Protein AF-A0A377C2P2-F1 (afdb_monomer)

Sequence (90 aa):
MLQMLLDFLPEVRNKVEEQLVGENPEGLVDLIHKLHGSCGYSGVPRMKNLCQLIEQQLRSGTKEEDLEPELLELLDEMDNVAREASKILG

Radius of gyration: 12.53 Å; Cα contacts (8 Å, |Δi|>4): 67; chains: 1; bounding box: 27×22×34 Å

Organism: Escherichia coli (NCBI:txid562)

Nearest PDB structures (foldseek):
  3iqt-assembly1_A  TM=9.730E-01  e=1.277E-09  Escherichia coli CFT073
  3myf-assembly1_A  TM=9.340E-01  e=3.502E-04  Shewanella sp. W3-18-1
  8rqj-assembly1_A  TM=7.282E-01  e=1.645E-01  Thermochaetoides thermophila
  8pbw-assembly1_B  TM=5.866E-01  e=2.281E-01  Thermochaetoides thermophila
  7t2y-assembly1_A  TM=6.055E-01  e=4.151E-01  synthetic construct

Secondary structure (DSSP, 8-state):
-HHHHHHHHHHHHHHHHHHHTT---TTHHHHHHHHHHHHTTTT-HHHHHHHHHHHHHHHTT--GGGGHHHHHHHHHHHHHHHHHHHHHH-

Structure (mmCIF, N/CA/C/O backbone):
data_AF-A0A377C2P2-F1
#
_entry.id   AF-A0A377C2P2-F1
#
loop_
_atom_site.group_PDB
_atom_site.id
_atom_site.type_symbol
_atom_site.label_atom_id
_atom_site.label_alt_id
_atom_site.label_comp_id
_atom_site.label_asym_id
_atom_site.label_entity_id
_atom_site.label_seq_id
_atom_site.pdbx_PDB_ins_code
_atom_site.Cartn_x
_atom_site.Cartn_y
_atom_site.Cartn_z
_atom_site.occupancy
_atom_site.B_iso_or_equiv
_atom_site.auth_seq_id
_atom_site.auth_comp_id
_atom_site.auth_asym_id
_atom_site.auth_atom_id
_atom_site.pdbx_PDB_model_num
ATOM 1 N N . MET A 1 1 ? 16.607 2.249 -8.100 1.00 88.69 1 MET A N 1
ATOM 2 C CA . MET A 1 1 ? 15.549 2.629 -7.136 1.00 88.69 1 MET A CA 1
ATOM 3 C C . MET A 1 1 ? 14.320 1.759 -7.317 1.00 88.69 1 MET A C 1
ATOM 5 O O . MET A 1 1 ? 13.953 1.104 -6.358 1.00 88.69 1 MET A O 1
ATOM 9 N N . LEU A 1 2 ? 13.793 1.637 -8.541 1.00 91.19 2 LEU A N 1
ATOM 10 C CA . LEU A 1 2 ? 12.677 0.733 -8.843 1.00 91.19 2 LEU A CA 1
ATOM 11 C C . LEU A 1 2 ? 12.914 -0.728 -8.408 1.00 91.19 2 LEU 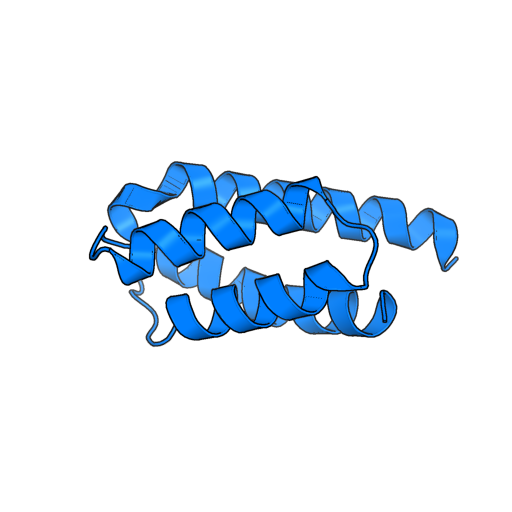A C 1
ATOM 13 O O . LEU A 1 2 ? 12.055 -1.279 -7.741 1.00 91.19 2 LEU A O 1
ATOM 17 N N . GLN A 1 3 ? 14.082 -1.330 -8.683 1.00 93.19 3 GLN A N 1
ATOM 18 C CA . GLN A 1 3 ? 14.371 -2.702 -8.220 1.00 93.19 3 GLN A CA 1
ATOM 19 C C . GLN A 1 3 ? 14.274 -2.845 -6.691 1.00 93.19 3 GLN A C 1
ATOM 21 O O . GLN A 1 3 ? 13.631 -3.761 -6.209 1.00 93.19 3 GLN A O 1
ATOM 26 N N . MET A 1 4 ? 14.824 -1.893 -5.928 1.00 93.81 4 MET A N 1
ATOM 27 C CA . MET A 1 4 ? 14.733 -1.916 -4.460 1.00 93.81 4 MET A CA 1
ATOM 28 C C . MET A 1 4 ? 13.289 -1.776 -3.964 1.00 93.81 4 MET A C 1
ATOM 30 O O . MET A 1 4 ? 12.943 -2.357 -2.944 1.00 93.81 4 MET A O 1
ATOM 34 N N . LEU A 1 5 ? 12.449 -1.007 -4.672 1.00 95.12 5 LEU A N 1
ATOM 35 C CA . LEU A 1 5 ? 11.016 -0.961 -4.386 1.00 95.12 5 LEU A CA 1
ATOM 36 C C . LEU A 1 5 ? 10.397 -2.346 -4.598 1.00 95.12 5 LEU A C 1
ATOM 38 O O . LEU A 1 5 ? 9.730 -2.831 -3.695 1.00 95.12 5 LEU A O 1
ATOM 42 N N . LEU A 1 6 ? 10.65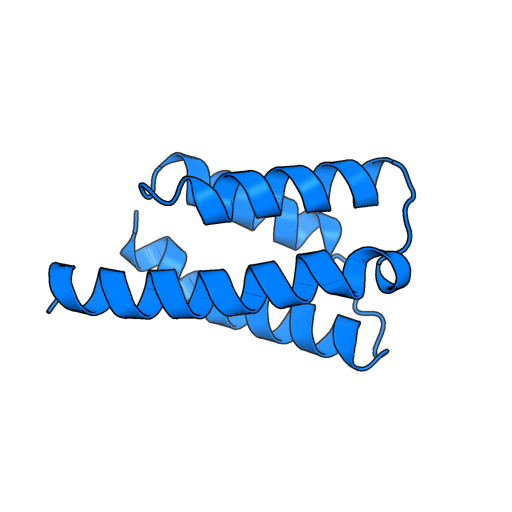3 -2.988 -5.744 1.00 96.00 6 LEU A N 1
ATOM 43 C CA . LEU A 1 6 ? 10.127 -4.322 -6.061 1.00 96.00 6 LEU A CA 1
ATOM 44 C C . LEU A 1 6 ? 10.566 -5.380 -5.048 1.00 96.00 6 LEU A C 1
ATOM 46 O O . LEU A 1 6 ? 9.741 -6.186 -4.636 1.00 96.00 6 LEU A O 1
ATOM 50 N N . ASP A 1 7 ? 11.824 -5.343 -4.613 1.00 96.19 7 ASP A N 1
ATOM 51 C CA . ASP A 1 7 ? 12.355 -6.267 -3.606 1.00 96.19 7 ASP A CA 1
ATOM 52 C C . ASP A 1 7 ? 11.698 -6.056 -2.228 1.00 96.19 7 ASP A C 1
ATOM 54 O O . ASP A 1 7 ? 11.631 -6.983 -1.424 1.00 96.19 7 ASP A O 1
ATOM 58 N N . PHE A 1 8 ? 11.189 -4.848 -1.958 1.00 96.75 8 PHE A N 1
ATOM 59 C CA . PHE A 1 8 ? 10.503 -4.490 -0.714 1.00 96.75 8 PHE A CA 1
ATOM 60 C C . PHE A 1 8 ? 8.991 -4.781 -0.743 1.00 96.75 8 PHE A C 1
ATOM 62 O O . PHE A 1 8 ? 8.394 -5.005 0.309 1.00 96.75 8 PHE A O 1
ATOM 69 N N . LEU A 1 9 ? 8.353 -4.821 -1.922 1.00 97.19 9 LEU A N 1
ATOM 70 C CA . LEU A 1 9 ? 6.905 -5.057 -2.039 1.00 97.19 9 LEU A CA 1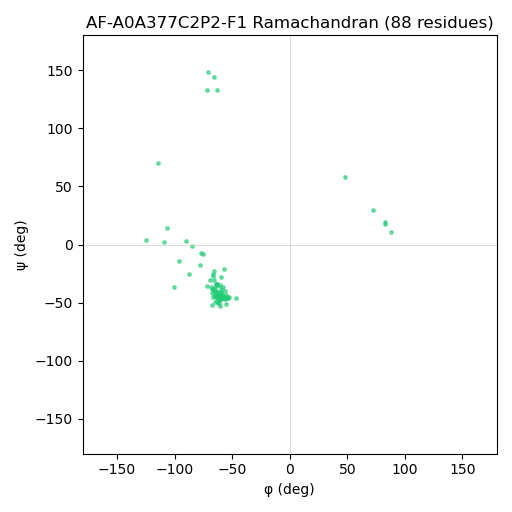
ATOM 71 C C . LEU A 1 9 ? 6.422 -6.361 -1.367 1.00 97.19 9 LEU A C 1
ATOM 73 O O . LEU A 1 9 ? 5.370 -6.308 -0.735 1.00 97.19 9 LEU A O 1
ATOM 77 N N . PRO A 1 10 ? 7.129 -7.509 -1.432 1.00 97.88 10 PRO A N 1
ATOM 78 C CA . PRO A 1 10 ? 6.682 -8.732 -0.762 1.00 97.88 10 PRO A CA 1
ATOM 79 C C . PRO A 1 10 ? 6.538 -8.587 0.759 1.00 97.88 10 PRO A C 1
ATOM 81 O O . PRO A 1 10 ? 5.591 -9.112 1.334 1.00 97.88 10 PRO A O 1
ATOM 84 N N . GLU A 1 11 ? 7.441 -7.845 1.409 1.00 97.81 11 GLU A N 1
ATOM 85 C CA . GLU A 1 11 ? 7.373 -7.580 2.854 1.00 97.81 11 GLU A CA 1
ATOM 86 C C . GLU A 1 11 ? 6.119 -6.770 3.204 1.00 97.81 11 GLU A C 1
ATOM 88 O O . GLU A 1 11 ? 5.385 -7.119 4.128 1.00 97.81 11 GLU A O 1
ATOM 93 N N . VAL A 1 12 ? 5.841 -5.721 2.423 1.00 97.94 12 VAL A N 1
ATOM 94 C CA . VAL A 1 12 ? 4.630 -4.903 2.576 1.00 97.94 12 VAL A CA 1
ATOM 95 C C . VAL A 1 12 ? 3.378 -5.743 2.361 1.00 97.94 12 VAL A C 1
ATOM 97 O O . VAL A 1 12 ? 2.460 -5.676 3.175 1.00 97.94 12 VAL A O 1
ATOM 100 N N . ARG A 1 13 ? 3.344 -6.536 1.285 1.00 98.56 13 ARG A N 1
ATOM 101 C CA . ARG A 1 13 ? 2.188 -7.356 0.914 1.00 98.56 13 ARG A CA 1
ATOM 102 C C . ARG A 1 13 ? 1.791 -8.272 2.063 1.00 98.56 13 ARG A C 1
ATOM 104 O O . ARG A 1 13 ? 0.637 -8.234 2.467 1.00 98.56 13 ARG A O 1
ATOM 111 N N . ASN A 1 14 ? 2.749 -9.014 2.619 1.00 98.19 14 ASN A N 1
ATOM 112 C CA . ASN A 1 14 ? 2.482 -9.933 3.723 1.00 98.19 14 ASN A CA 1
ATOM 113 C C . ASN A 1 14 ? 1.844 -9.204 4.912 1.00 98.19 14 ASN A C 1
ATOM 115 O O . ASN A 1 14 ? 0.827 -9.646 5.426 1.00 98.19 14 ASN A O 1
ATOM 119 N N . LYS A 1 15 ? 2.387 -8.044 5.299 1.00 98.12 15 LYS A N 1
ATOM 120 C CA . LYS A 1 15 ? 1.858 -7.259 6.423 1.00 98.12 15 LYS A CA 1
ATOM 121 C C . LYS A 1 15 ? 0.440 -6.740 6.172 1.00 98.12 15 LYS A C 1
ATOM 123 O O . LYS A 1 15 ? -0.382 -6.701 7.082 1.00 98.12 15 LYS A O 1
ATOM 128 N N . VAL A 1 16 ? 0.165 -6.297 4.947 1.00 98.19 16 VAL A N 1
ATOM 129 C CA . VAL A 1 16 ? -1.166 -5.821 4.558 1.00 98.19 16 VAL A CA 1
ATOM 130 C C . VAL A 1 16 ? -2.159 -6.984 4.547 1.00 98.19 16 VAL A C 1
ATOM 132 O O . VAL A 1 16 ? -3.265 -6.839 5.054 1.00 98.19 16 VAL A O 1
ATOM 135 N N . GLU A 1 17 ? -1.762 -8.151 4.042 1.00 98.31 17 GLU A N 1
ATOM 136 C CA . GLU A 1 17 ? -2.591 -9.360 4.047 1.00 98.31 17 GLU A CA 1
ATOM 137 C C . GLU A 1 17 ? -2.876 -9.852 5.476 1.00 98.31 17 GLU A C 1
ATOM 139 O O . GLU A 1 17 ? -4.036 -10.104 5.788 1.00 98.31 17 GLU A O 1
ATOM 144 N N . GLU A 1 18 ? -1.871 -9.891 6.362 1.00 98.25 18 GLU A N 1
ATOM 145 C CA . GLU A 1 18 ? -2.028 -10.167 7.804 1.00 98.25 18 GLU A CA 1
ATOM 146 C C . GLU A 1 18 ? -3.083 -9.239 8.441 1.00 98.25 18 GLU A C 1
ATOM 148 O O . GLU A 1 18 ? -3.976 -9.690 9.163 1.00 98.25 18 GLU A O 1
ATOM 153 N N . GLN A 1 19 ? -3.032 -7.937 8.136 1.00 97.44 19 GLN A N 1
ATOM 154 C CA . GLN A 1 19 ? -4.030 -6.980 8.619 1.00 97.44 19 GLN A CA 1
ATOM 155 C C . GLN A 1 19 ? -5.435 -7.287 8.083 1.00 97.44 19 GLN A C 1
ATOM 157 O O . GLN A 1 19 ? -6.396 -7.266 8.850 1.00 97.44 19 GLN A O 1
ATOM 162 N N . LEU A 1 20 ? -5.562 -7.594 6.789 1.00 97.75 20 LEU A N 1
ATOM 163 C CA . LEU A 1 20 ? -6.846 -7.873 6.135 1.00 97.75 20 LEU A CA 1
ATOM 164 C C . LEU A 1 20 ? -7.515 -9.159 6.642 1.00 97.75 20 LEU A C 1
ATOM 166 O O . LEU A 1 20 ? -8.739 -9.265 6.608 1.00 97.75 20 LEU A O 1
ATOM 170 N N . VAL A 1 21 ? -6.743 -10.133 7.134 1.00 97.44 21 VAL A N 1
ATOM 171 C CA . VAL A 1 21 ? -7.289 -11.361 7.743 1.00 97.44 21 VAL A CA 1
ATOM 172 C C . VAL A 1 21 ? -7.514 -11.247 9.257 1.00 97.44 21 VAL A C 1
ATOM 174 O O . VAL A 1 21 ? -7.949 -12.212 9.887 1.00 97.44 21 VAL A O 1
ATOM 177 N N . GLY A 1 22 ? -7.257 -10.075 9.848 1.00 95.38 22 GLY A N 1
ATOM 178 C CA . GLY A 1 22 ? -7.499 -9.801 11.266 1.00 95.38 22 GLY A CA 1
ATOM 179 C C . GLY A 1 22 ? -6.389 -10.269 12.212 1.00 95.38 22 GLY A C 1
ATOM 180 O O . GLY A 1 22 ? -6.632 -10.395 13.413 1.00 95.38 22 GLY A O 1
ATOM 181 N N . GLU A 1 23 ? -5.172 -10.512 11.713 1.00 96.19 23 GLU A N 1
ATOM 182 C CA . GLU A 1 23 ? -4.013 -10.849 12.556 1.00 96.19 23 GLU A CA 1
ATOM 183 C C . GLU A 1 23 ? -3.431 -9.629 13.295 1.00 96.19 23 GLU A C 1
ATOM 185 O O . GLU A 1 23 ? -2.605 -9.795 14.191 1.00 96.19 23 GLU A O 1
ATOM 190 N N . ASN A 1 24 ? -3.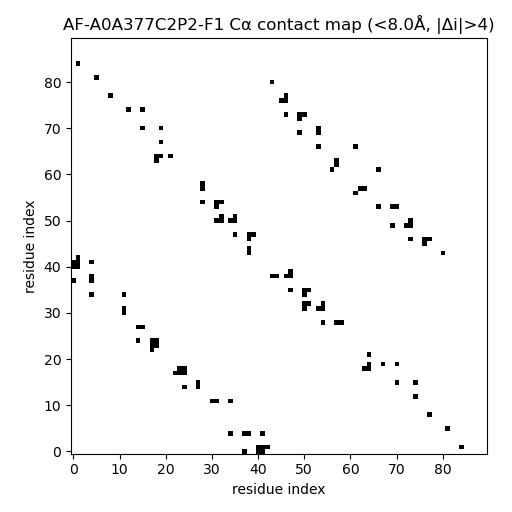911 -8.416 12.981 1.00 92.75 24 ASN A N 1
ATOM 191 C CA . ASN A 1 24 ? -3.567 -7.148 13.642 1.00 92.75 24 ASN A CA 1
ATOM 192 C C . ASN A 1 24 ? -2.055 -6.944 13.838 1.00 92.75 24 ASN A C 1
ATOM 194 O O . ASN A 1 24 ? -1.572 -6.793 14.967 1.00 92.75 24 ASN A O 1
ATOM 198 N N . PRO A 1 25 ? -1.277 -6.970 12.748 1.00 94.62 25 PRO A N 1
ATOM 199 C CA . PRO A 1 25 ? 0.165 -6.962 12.835 1.00 94.62 25 PRO A CA 1
ATOM 200 C C . PRO A 1 25 ? 0.710 -5.589 13.267 1.00 94.62 25 PRO A C 1
ATOM 202 O O . PRO A 1 25 ? 0.381 -4.544 12.709 1.00 94.62 25 PRO A O 1
ATOM 205 N N . GLU A 1 26 ? 1.634 -5.580 14.230 1.00 94.88 26 GLU A N 1
ATOM 206 C CA . GLU A 1 26 ? 2.225 -4.332 14.734 1.00 94.88 26 GLU A CA 1
ATOM 207 C C . GLU A 1 26 ? 3.066 -3.604 13.673 1.00 94.88 26 GLU A C 1
ATOM 209 O O . GLU A 1 26 ? 3.794 -4.231 12.900 1.00 94.88 26 GLU A O 1
ATOM 214 N N . GLY A 1 27 ? 3.042 -2.269 13.680 1.00 95.56 27 GLY A N 1
ATOM 215 C CA . GLY A 1 27 ? 3.947 -1.448 12.867 1.00 95.56 27 GLY A CA 1
ATOM 216 C C . GLY A 1 27 ? 3.511 -1.230 11.415 1.00 95.56 27 GLY A C 1
ATOM 217 O O . GLY A 1 27 ? 4.333 -0.815 10.597 1.00 95.56 27 GLY A O 1
ATOM 218 N N . LEU A 1 28 ? 2.237 -1.465 11.077 1.00 96.69 28 LEU A N 1
ATOM 219 C CA . LEU A 1 28 ? 1.709 -1.204 9.732 1.00 96.69 28 LEU A CA 1
ATOM 220 C C . LEU A 1 28 ? 1.966 0.245 9.283 1.00 96.69 28 LEU A C 1
ATOM 222 O O . LEU A 1 28 ? 2.458 0.467 8.180 1.00 96.69 28 LEU A O 1
ATOM 226 N N . VAL A 1 29 ? 1.716 1.232 10.151 1.00 97.44 29 VAL A N 1
ATOM 227 C CA . VAL A 1 29 ? 1.930 2.656 9.830 1.00 97.44 29 VAL A CA 1
ATOM 228 C C . VAL A 1 29 ? 3.384 2.978 9.473 1.00 97.44 29 VAL A C 1
ATOM 230 O O . VAL A 1 29 ? 3.636 3.730 8.530 1.00 97.44 29 VAL A O 1
ATOM 233 N N . ASP A 1 30 ? 4.350 2.381 10.173 1.00 97.94 30 ASP A N 1
ATOM 234 C CA . ASP A 1 30 ? 5.774 2.597 9.910 1.00 97.94 30 ASP A CA 1
ATOM 235 C C . ASP A 1 30 ? 6.200 1.927 8.599 1.00 97.94 30 ASP A C 1
ATOM 237 O O . ASP A 1 30 ? 6.996 2.484 7.836 1.00 97.94 30 ASP A O 1
ATOM 241 N N . LEU A 1 31 ? 5.625 0.760 8.293 1.00 98.06 31 LEU A N 1
ATOM 242 C CA . LEU A 1 31 ? 5.860 0.060 7.035 1.00 98.06 31 LEU A CA 1
ATOM 243 C C . LEU A 1 31 ? 5.292 0.838 5.838 1.00 98.06 31 LEU A C 1
ATOM 245 O O . LEU A 1 31 ? 5.999 1.035 4.846 1.00 98.06 31 LEU A O 1
ATOM 249 N N . ILE A 1 32 ? 4.064 1.354 5.955 1.00 98.19 32 ILE A N 1
ATOM 250 C CA . ILE A 1 32 ? 3.434 2.208 4.938 1.00 98.19 32 ILE A CA 1
ATOM 251 C C . ILE A 1 32 ? 4.215 3.516 4.762 1.00 98.19 32 ILE A C 1
ATOM 253 O O . ILE A 1 32 ? 4.450 3.929 3.627 1.00 98.19 32 ILE A O 1
ATOM 257 N N . HIS A 1 33 ? 4.703 4.137 5.841 1.00 98.19 33 HIS A N 1
ATOM 258 C CA . HIS A 1 33 ? 5.576 5.315 5.761 1.00 98.19 33 HIS A CA 1
ATOM 259 C C . HIS A 1 33 ? 6.865 5.028 4.970 1.00 98.19 33 HIS A C 1
ATOM 261 O O . HIS A 1 33 ? 7.273 5.800 4.096 1.00 98.19 33 HIS A O 1
ATOM 267 N N . LYS A 1 34 ? 7.504 3.883 5.230 1.00 97.69 34 LYS A N 1
ATOM 268 C CA . LYS A 1 34 ? 8.714 3.459 4.514 1.00 97.69 34 LYS A CA 1
ATOM 269 C C . LYS A 1 34 ? 8.426 3.198 3.031 1.00 97.69 34 LYS A C 1
ATOM 271 O O . LYS A 1 34 ? 9.210 3.608 2.173 1.00 97.69 34 LYS A O 1
ATOM 276 N N . LEU A 1 35 ? 7.284 2.581 2.717 1.00 97.88 35 LEU A N 1
ATOM 277 C CA . LEU A 1 35 ? 6.829 2.377 1.341 1.00 97.88 35 LEU A CA 1
ATOM 278 C C . LEU A 1 35 ? 6.538 3.703 0.631 1.00 97.88 35 LEU A C 1
ATOM 280 O O . LEU A 1 35 ? 6.988 3.903 -0.499 1.00 97.88 35 LEU A O 1
ATOM 284 N N . HIS A 1 36 ? 5.854 4.631 1.300 1.00 97.75 36 HIS A N 1
ATOM 285 C CA . HIS A 1 36 ? 5.593 5.976 0.796 1.00 97.75 36 HIS A CA 1
ATOM 286 C C . HIS A 1 36 ? 6.905 6.681 0.408 1.00 97.75 36 HIS A C 1
ATOM 288 O O . HIS A 1 36 ? 7.021 7.216 -0.701 1.00 97.75 36 HIS A O 1
ATOM 294 N N . GLY A 1 37 ? 7.930 6.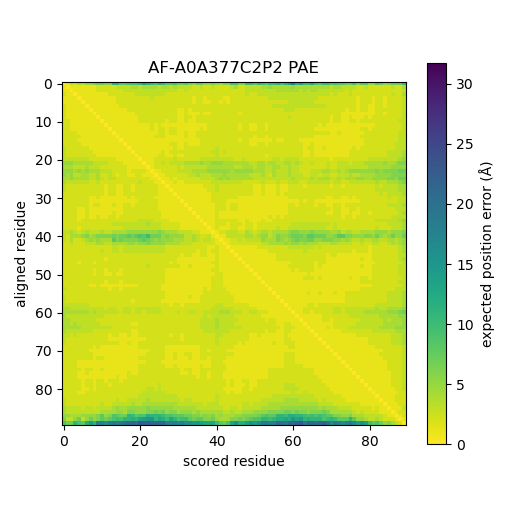604 1.265 1.00 95.81 37 GLY A N 1
ATOM 295 C CA . GLY A 1 37 ? 9.273 7.115 0.975 1.00 95.81 37 GLY A CA 1
ATOM 296 C C . GLY A 1 37 ? 9.910 6.481 -0.269 1.00 95.81 37 GLY A C 1
ATOM 297 O O . GLY A 1 37 ? 10.412 7.193 -1.143 1.00 95.81 37 GLY A O 1
ATOM 298 N N . SER A 1 38 ? 9.833 5.154 -0.399 1.00 95.06 38 SER A N 1
ATOM 299 C CA . SER A 1 38 ? 10.338 4.404 -1.562 1.00 95.06 38 SER A CA 1
ATOM 300 C C . SER A 1 38 ? 9.629 4.764 -2.876 1.00 95.06 38 SER A C 1
ATOM 302 O O . SER A 1 38 ? 10.261 4.816 -3.940 1.00 95.06 38 SER A O 1
ATOM 304 N N . CYS A 1 39 ? 8.332 5.079 -2.819 1.00 95.62 39 CYS A N 1
ATOM 305 C CA . CYS A 1 39 ? 7.551 5.513 -3.979 1.00 95.62 39 CYS A CA 1
ATOM 306 C C . CYS A 1 39 ? 8.021 6.866 -4.536 1.00 95.62 39 CYS A C 1
ATOM 308 O O . CYS A 1 39 ? 7.944 7.095 -5.746 1.00 95.62 39 CYS A O 1
ATOM 310 N N . GLY A 1 40 ? 8.550 7.750 -3.677 1.00 91.62 40 GLY A N 1
ATOM 311 C CA . GLY A 1 40 ? 8.951 9.120 -4.021 1.00 91.62 40 GLY A CA 1
ATOM 312 C C . GLY A 1 40 ? 9.981 9.239 -5.149 1.00 91.62 40 GLY A C 1
ATOM 313 O O . GLY A 1 40 ? 10.049 10.278 -5.801 1.00 91.62 40 GLY A O 1
ATOM 314 N N . TYR A 1 41 ? 10.727 8.169 -5.423 1.00 89.94 41 TYR A N 1
ATOM 315 C CA . TYR A 1 41 ? 11.811 8.155 -6.406 1.00 89.94 41 TYR A CA 1
ATOM 316 C C . TYR A 1 41 ? 11.665 7.070 -7.484 1.00 89.94 41 TYR A C 1
ATOM 318 O O . TYR A 1 41 ? 12.562 6.890 -8.307 1.00 89.94 41 TYR A O 1
ATOM 326 N N . SER A 1 42 ? 10.559 6.321 -7.469 1.00 91.94 42 SER A N 1
ATOM 327 C CA . SER A 1 42 ? 10.384 5.119 -8.300 1.00 91.94 42 SER A CA 1
ATOM 328 C C . SER A 1 42 ? 9.374 5.297 -9.438 1.00 91.94 42 SER A C 1
ATOM 330 O O . SER A 1 42 ? 9.139 4.359 -10.187 1.00 91.94 42 SER A O 1
ATOM 332 N N . GLY A 1 43 ? 8.796 6.495 -9.599 1.00 92.88 43 GLY A N 1
ATOM 333 C CA . GLY A 1 43 ? 7.898 6.803 -10.719 1.00 92.88 43 GLY A CA 1
ATOM 334 C C . GLY A 1 43 ? 6.520 6.138 -10.631 1.00 92.88 43 GLY A C 1
ATOM 335 O O . GLY A 1 43 ? 5.917 5.866 -11.662 1.00 92.88 43 GLY A O 1
ATOM 336 N N . VAL A 1 44 ? 6.016 5.892 -9.417 1.00 96.25 44 VAL A N 1
ATOM 337 C CA . VAL A 1 44 ? 4.747 5.186 -9.152 1.00 96.25 44 VAL A CA 1
ATOM 338 C C . VAL A 1 44 ? 3.711 6.120 -8.495 1.00 96.25 44 VAL A C 1
ATOM 340 O O . VAL A 1 44 ? 3.433 6.009 -7.301 1.00 96.25 44 VAL A O 1
ATOM 343 N N . PRO A 1 45 ? 3.160 7.113 -9.225 1.00 96.25 45 PRO A N 1
ATOM 344 C CA . PRO A 1 45 ? 2.362 8.187 -8.625 1.00 96.25 45 PRO A CA 1
ATOM 345 C C . PRO A 1 45 ? 1.073 7.700 -7.954 1.00 96.25 45 PRO A C 1
ATOM 347 O O . PRO A 1 45 ? 0.706 8.231 -6.909 1.00 96.25 45 PRO A O 1
ATOM 350 N N . ARG A 1 46 ? 0.402 6.682 -8.508 1.00 97.56 46 ARG A N 1
ATOM 351 C CA . ARG A 1 46 ? -0.822 6.129 -7.913 1.00 97.56 46 ARG A CA 1
ATOM 352 C C . ARG A 1 46 ? -0.523 5.423 -6.591 1.00 97.56 46 ARG A C 1
ATOM 354 O O . ARG A 1 46 ? -1.095 5.802 -5.574 1.00 97.56 46 ARG A O 1
ATOM 361 N N . MET A 1 47 ? 0.444 4.504 -6.582 1.00 97.81 47 MET A N 1
ATOM 362 C CA . MET A 1 47 ? 0.913 3.849 -5.354 1.00 97.81 47 MET A CA 1
ATOM 363 C C . MET A 1 47 ? 1.358 4.860 -4.293 1.00 97.81 47 MET A C 1
ATOM 365 O O . MET A 1 47 ? 0.986 4.737 -3.130 1.00 97.81 47 MET A O 1
ATOM 369 N N . LYS A 1 48 ? 2.104 5.901 -4.691 1.00 98.19 48 LYS A N 1
ATOM 370 C CA . LYS A 1 48 ? 2.534 6.970 -3.781 1.00 98.19 48 LYS A CA 1
ATOM 371 C C . LYS A 1 48 ? 1.343 7.633 -3.082 1.00 98.19 48 LYS A C 1
ATOM 373 O O . LYS A 1 48 ? 1.386 7.823 -1.870 1.00 98.19 48 LYS A O 1
ATOM 378 N N . ASN A 1 49 ? 0.301 7.977 -3.838 1.00 98.25 49 ASN A N 1
ATOM 379 C CA . ASN A 1 49 ? -0.884 8.641 -3.299 1.00 98.25 49 ASN A CA 1
ATOM 380 C C . ASN A 1 49 ? -1.673 7.726 -2.352 1.00 98.25 49 ASN A C 1
ATOM 382 O O . ASN A 1 49 ? -2.131 8.200 -1.316 1.00 98.25 49 ASN A O 1
ATOM 386 N N . LEU A 1 50 ? -1.778 6.430 -2.667 1.00 98.44 50 LEU A N 1
ATOM 387 C CA . LEU A 1 50 ? -2.389 5.442 -1.772 1.00 98.44 50 LEU A CA 1
ATOM 388 C C . LEU A 1 50 ? -1.617 5.333 -0.457 1.00 98.44 50 LEU A C 1
ATOM 390 O O . LEU A 1 50 ? -2.207 5.452 0.613 1.00 98.44 50 LEU A O 1
ATOM 394 N N . CYS A 1 51 ? -0.287 5.211 -0.523 1.00 98.44 51 CYS A N 1
ATOM 395 C CA . CYS A 1 51 ? 0.545 5.156 0.679 1.00 98.44 51 CYS A CA 1
ATOM 396 C C . CYS A 1 51 ? 0.394 6.424 1.527 1.00 98.44 51 CYS A C 1
ATOM 398 O O . CYS A 1 51 ? 0.282 6.336 2.745 1.00 98.44 51 CYS A O 1
ATOM 400 N N . GLN A 1 52 ? 0.352 7.599 0.891 1.00 98.44 52 GLN A N 1
ATOM 401 C CA . GLN A 1 52 ? 0.134 8.864 1.586 1.00 98.44 52 GLN A CA 1
ATOM 402 C C . GLN A 1 52 ? -1.234 8.906 2.284 1.00 98.44 52 GLN A C 1
ATOM 404 O O . GLN A 1 52 ? -1.305 9.337 3.434 1.00 98.44 52 GLN A O 1
ATOM 409 N N . LEU A 1 53 ? -2.307 8.481 1.608 1.00 98.56 53 LEU A N 1
ATOM 410 C CA . LEU A 1 53 ? -3.657 8.445 2.174 1.00 98.56 53 LEU A CA 1
ATOM 411 C C . LEU A 1 53 ? -3.715 7.524 3.397 1.00 98.56 53 LEU A C 1
ATOM 413 O O . LEU A 1 53 ? -4.125 7.964 4.470 1.00 98.56 53 LEU A O 1
ATOM 417 N N . ILE A 1 54 ? -3.253 6.281 3.245 1.00 98.62 54 ILE A N 1
ATOM 418 C CA . ILE A 1 54 ? -3.251 5.273 4.312 1.00 98.62 54 ILE A CA 1
ATOM 419 C C . ILE A 1 54 ? -2.414 5.765 5.496 1.00 98.62 54 ILE A C 1
ATOM 421 O O . ILE A 1 54 ? -2.880 5.750 6.633 1.00 98.62 54 ILE A O 1
ATOM 425 N N . GLU A 1 55 ? -1.206 6.281 5.243 1.00 98.56 55 GLU A N 1
ATOM 426 C CA . GLU A 1 55 ? -0.344 6.828 6.294 1.00 98.56 55 GLU A CA 1
ATOM 427 C C . GLU A 1 55 ? -1.037 7.959 7.067 1.00 98.56 55 GLU A C 1
ATOM 429 O O . GLU A 1 55 ? -1.001 7.985 8.298 1.00 98.56 55 GLU A O 1
ATOM 434 N N . GLN A 1 56 ? -1.673 8.900 6.362 1.00 98.44 56 GLN A N 1
ATOM 435 C CA . GLN A 1 56 ? -2.370 10.019 6.995 1.00 98.44 56 GLN A CA 1
ATOM 436 C C . GLN A 1 56 ? -3.541 9.552 7.862 1.00 98.44 56 GLN A C 1
ATOM 438 O O . GLN A 1 56 ? -3.710 10.073 8.967 1.00 98.44 56 GLN A O 1
ATOM 443 N N . GLN A 1 57 ? -4.323 8.578 7.395 1.00 98.44 57 GLN A N 1
ATOM 444 C CA . GLN A 1 57 ? -5.447 8.024 8.150 1.00 98.44 57 GLN A CA 1
ATOM 445 C C . GLN A 1 57 ? -4.973 7.301 9.415 1.00 98.44 57 GLN A C 1
ATOM 447 O O . GLN A 1 57 ? -5.424 7.636 10.511 1.00 98.44 57 GLN A O 1
ATOM 452 N N . LEU A 1 58 ? -3.987 6.408 9.293 1.00 97.62 58 LEU A N 1
ATOM 453 C CA . LEU A 1 58 ? -3.409 5.694 10.438 1.00 97.62 58 LEU A CA 1
ATOM 454 C C . LEU A 1 58 ? -2.834 6.662 11.480 1.00 97.62 58 LEU A C 1
ATOM 456 O O . LEU A 1 58 ? -3.110 6.548 12.673 1.00 97.62 58 LEU A O 1
ATOM 460 N N . ARG A 1 59 ? -2.092 7.691 11.047 1.00 97.62 59 ARG A N 1
ATOM 461 C CA . ARG A 1 59 ? -1.565 8.727 11.957 1.00 97.62 59 ARG A CA 1
ATOM 462 C C . ARG A 1 59 ? -2.655 9.587 12.600 1.00 97.62 59 ARG A C 1
ATOM 464 O O . ARG A 1 59 ? -2.408 10.174 13.651 1.00 97.62 59 ARG A O 1
ATOM 471 N N . SER A 1 60 ? -3.831 9.668 11.983 1.00 97.44 60 SER A N 1
ATOM 472 C CA . SER A 1 60 ? -4.997 10.383 12.517 1.00 97.44 60 SER A CA 1
ATOM 473 C C . SER A 1 60 ? -5.824 9.532 13.489 1.00 97.44 60 SER A C 1
ATOM 475 O O . SER A 1 60 ? -6.790 10.036 14.058 1.00 97.44 60 SER A O 1
ATOM 477 N N . GLY A 1 61 ? -5.433 8.272 13.718 1.00 96.94 61 GLY A N 1
ATOM 478 C CA . GLY A 1 61 ? -6.108 7.352 14.632 1.00 96.94 61 GLY A CA 1
ATOM 479 C C . GLY A 1 61 ? -7.248 6.558 13.997 1.00 96.94 61 GLY A C 1
ATOM 480 O O . GLY A 1 61 ? -8.000 5.915 14.729 1.00 96.94 61 GLY A O 1
ATOM 481 N N . THR A 1 62 ? -7.390 6.597 12.669 1.00 97.56 62 THR A N 1
ATOM 482 C CA . THR A 1 62 ? -8.267 5.671 11.945 1.00 97.56 62 THR A CA 1
ATOM 483 C C . THR A 1 62 ? -7.744 4.256 12.148 1.00 97.56 62 THR A C 1
ATOM 485 O O . THR A 1 62 ? -6.539 4.025 12.031 1.00 97.56 62 THR A O 1
ATOM 488 N N . LYS A 1 63 ? -8.636 3.321 12.479 1.00 96.38 63 LYS A N 1
ATOM 489 C CA . LYS A 1 63 ? -8.246 1.927 12.680 1.00 96.38 63 LYS A CA 1
ATOM 490 C C . LYS A 1 63 ? -7.882 1.292 11.351 1.00 96.38 63 LYS A C 1
ATOM 492 O O . LYS A 1 63 ? -8.474 1.603 10.323 1.00 96.38 63 LYS A O 1
ATOM 497 N N . GLU A 1 64 ? -6.957 0.351 11.393 1.00 95.19 64 GLU A N 1
ATOM 498 C CA . GLU A 1 64 ? -6.532 -0.420 10.233 1.00 95.19 64 GLU A CA 1
ATOM 499 C C . GLU A 1 64 ? -7.706 -1.178 9.585 1.00 95.19 64 GLU A C 1
ATOM 501 O O . GLU A 1 64 ? -7.796 -1.244 8.363 1.00 95.19 64 GLU A O 1
ATOM 506 N N . GLU A 1 65 ? -8.639 -1.682 10.400 1.00 95.81 65 GLU A N 1
ATOM 507 C CA . GLU A 1 65 ? -9.886 -2.339 9.970 1.00 95.81 65 GLU A CA 1
ATOM 508 C C . GLU A 1 65 ? -10.787 -1.409 9.136 1.00 95.81 65 GLU A C 1
ATOM 510 O O . GLU A 1 65 ? -11.430 -1.850 8.188 1.00 95.81 65 GLU A O 1
ATOM 515 N N . ASP A 1 66 ? -10.808 -0.110 9.454 1.00 97.44 66 ASP A N 1
ATOM 516 C CA . ASP A 1 66 ? -11.610 0.885 8.732 1.00 97.44 66 ASP A CA 1
ATOM 517 C C . ASP A 1 66 ? -10.968 1.283 7.384 1.00 97.44 66 ASP A C 1
ATOM 519 O O . ASP A 1 66 ? -11.585 2.007 6.604 1.00 97.44 66 ASP A O 1
ATOM 523 N N . LEU A 1 67 ? -9.741 0.817 7.111 1.00 98.06 67 LEU A N 1
ATOM 524 C CA . LEU A 1 67 ? -8.969 1.078 5.889 1.00 98.06 67 LEU A CA 1
ATOM 525 C C . LEU A 1 67 ? -8.891 -0.135 4.953 1.00 98.06 67 LEU A C 1
ATOM 527 O O . LEU A 1 67 ? -8.072 -0.153 4.033 1.00 98.06 67 LE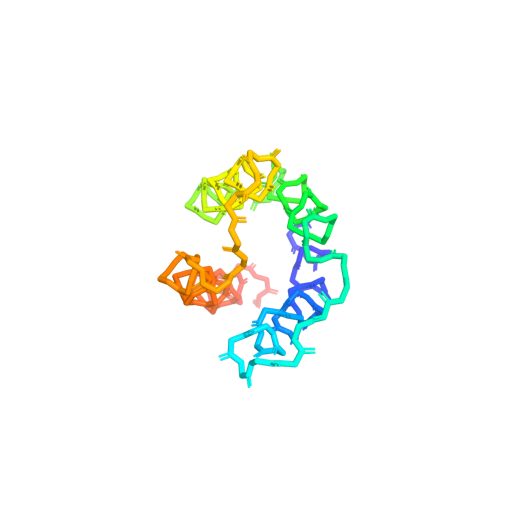U A O 1
ATOM 531 N N . GLU A 1 68 ? -9.722 -1.160 5.171 1.00 98.25 68 GLU A N 1
ATOM 532 C CA . GLU A 1 68 ? -9.799 -2.342 4.302 1.00 98.25 68 GLU A CA 1
ATOM 533 C C . GLU A 1 68 ? -9.867 -1.984 2.798 1.00 98.25 68 GLU A C 1
ATOM 535 O O . GLU A 1 68 ? -9.088 -2.554 2.026 1.00 98.25 68 GLU A O 1
ATOM 540 N N . PRO A 1 69 ? -10.696 -1.016 2.344 1.00 98.31 69 PRO A N 1
ATOM 541 C CA . PRO A 1 69 ? -10.766 -0.657 0.927 1.00 98.31 69 PRO A CA 1
ATOM 542 C C . PRO A 1 69 ? -9.440 -0.124 0.369 1.00 98.31 69 PRO A C 1
ATOM 544 O O . PRO A 1 69 ? -9.008 -0.536 -0.708 1.00 98.31 69 PRO A O 1
ATOM 547 N N . GLU A 1 70 ? -8.776 0.775 1.094 1.00 98.62 70 GLU A N 1
ATOM 548 C CA . GLU A 1 70 ? -7.506 1.373 0.688 1.00 98.62 70 GLU A CA 1
ATOM 549 C C . GLU A 1 70 ? -6.366 0.350 0.704 1.00 98.62 70 GLU A C 1
ATOM 551 O O . GLU A 1 70 ? -5.492 0.381 -0.164 1.00 98.62 70 GLU A O 1
ATOM 556 N N . LEU A 1 71 ? -6.376 -0.570 1.671 1.00 98.56 71 LEU A N 1
ATOM 557 C CA . LEU A 1 71 ? -5.405 -1.658 1.767 1.00 98.56 71 LEU A CA 1
ATOM 558 C C . LEU A 1 71 ? -5.546 -2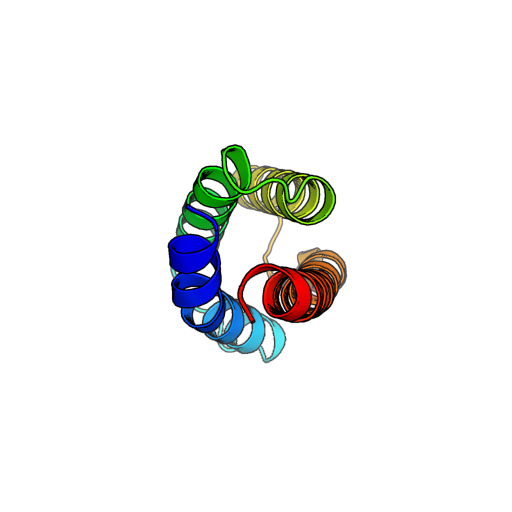.644 0.598 1.00 98.56 71 LEU A C 1
ATOM 560 O O . LEU A 1 71 ? -4.535 -3.037 0.013 1.00 98.56 71 LEU A O 1
ATOM 564 N N . LEU A 1 72 ? -6.773 -2.986 0.198 1.00 98.69 72 LEU A N 1
ATOM 565 C CA . LEU A 1 72 ? -7.021 -3.790 -1.003 1.00 98.69 72 LEU A CA 1
ATOM 566 C C . LEU A 1 72 ? -6.571 -3.059 -2.277 1.00 98.69 72 LEU A C 1
ATOM 568 O O . LEU A 1 72 ? -5.893 -3.650 -3.117 1.00 98.69 72 LEU A O 1
ATOM 572 N N . GLU A 1 73 ? -6.867 -1.761 -2.400 1.00 98.69 73 GLU A N 1
ATOM 573 C CA . GLU A 1 73 ? -6.416 -0.971 -3.552 1.00 98.69 73 GLU A CA 1
ATOM 574 C C . GLU A 1 73 ? -4.881 -0.868 -3.615 1.00 98.69 73 GLU A C 1
ATOM 576 O O . GLU A 1 73 ? -4.294 -0.883 -4.702 1.00 98.69 73 GLU A O 1
ATOM 581 N N . LEU A 1 74 ? -4.211 -0.802 -2.460 1.00 98.69 74 LEU A N 1
ATOM 582 C CA . LEU A 1 74 ? -2.754 -0.839 -2.385 1.00 98.69 74 LEU A CA 1
ATOM 583 C C . LEU A 1 74 ? -2.202 -2.165 -2.924 1.00 98.69 74 LEU A C 1
ATOM 585 O O . LEU A 1 74 ? -1.272 -2.128 -3.730 1.00 98.69 74 LEU A O 1
ATOM 589 N N . LEU A 1 75 ? -2.775 -3.310 -2.536 1.00 98.62 75 LEU A N 1
ATOM 590 C CA . LEU A 1 75 ? -2.358 -4.624 -3.044 1.00 98.62 75 LEU A CA 1
ATOM 591 C C . LEU A 1 75 ? -2.522 -4.733 -4.566 1.00 98.62 75 LEU A C 1
ATOM 593 O O . LEU A 1 75 ? -1.600 -5.179 -5.255 1.00 98.62 75 LEU A O 1
ATOM 597 N N . ASP A 1 76 ? -3.650 -4.265 -5.100 1.00 98.50 76 ASP A N 1
ATOM 598 C CA . ASP A 1 76 ? -3.903 -4.248 -6.545 1.00 98.50 76 ASP A CA 1
ATOM 599 C C . ASP A 1 76 ? -2.878 -3.382 -7.290 1.00 98.50 76 ASP A C 1
ATOM 601 O O . ASP A 1 76 ? -2.346 -3.757 -8.342 1.00 98.50 76 ASP A O 1
ATOM 605 N N . GLU A 1 77 ? -2.564 -2.206 -6.745 1.00 98.44 77 GLU A N 1
ATOM 606 C CA . GLU A 1 77 ? -1.577 -1.314 -7.342 1.00 98.44 77 GLU A CA 1
ATOM 607 C C . GLU A 1 77 ? -0.147 -1.872 -7.231 1.00 98.44 77 GLU A C 1
ATOM 609 O O . GLU A 1 77 ? 0.666 -1.645 -8.129 1.00 98.44 77 GLU A O 1
ATOM 614 N N . MET A 1 78 ? 0.170 -2.652 -6.192 1.00 98.00 78 MET A N 1
ATOM 615 C CA . MET A 1 78 ? 1.439 -3.385 -6.093 1.00 98.00 78 MET A CA 1
ATOM 616 C C . MET A 1 78 ? 1.601 -4.399 -7.224 1.00 98.00 78 MET A C 1
ATOM 618 O O . MET A 1 78 ? 2.660 -4.435 -7.859 1.00 98.00 78 MET A O 1
ATOM 622 N N . ASP A 1 79 ? 0.550 -5.156 -7.543 1.00 97.88 79 ASP A N 1
ATOM 623 C CA . ASP A 1 79 ? 0.567 -6.088 -8.675 1.00 97.88 79 ASP A CA 1
ATOM 624 C C . ASP A 1 79 ? 0.671 -5.374 -10.021 1.00 97.88 79 ASP A C 1
ATOM 626 O O . ASP A 1 79 ? 1.367 -5.842 -10.931 1.00 97.88 79 ASP A O 1
ATOM 630 N N . ASN A 1 80 ? 0.012 -4.224 -10.157 1.00 97.38 80 ASN A N 1
ATOM 631 C CA . ASN A 1 80 ? 0.129 -3.384 -11.341 1.00 97.38 80 ASN A CA 1
ATOM 632 C C . ASN A 1 80 ? 1.575 -2.894 -11.535 1.00 97.38 80 ASN A C 1
ATOM 634 O O . ASN A 1 80 ? 2.162 -3.093 -12.600 1.00 97.38 80 ASN A O 1
ATOM 638 N N . VAL A 1 81 ? 2.191 -2.333 -10.491 1.00 96.25 81 VAL A N 1
ATOM 639 C CA . VAL A 1 81 ? 3.580 -1.852 -10.540 1.00 96.25 81 VAL A CA 1
ATOM 640 C C . VAL A 1 81 ? 4.560 -2.980 -10.844 1.00 96.25 81 VAL A C 1
ATOM 642 O O . VAL A 1 81 ? 5.422 -2.806 -11.706 1.00 96.2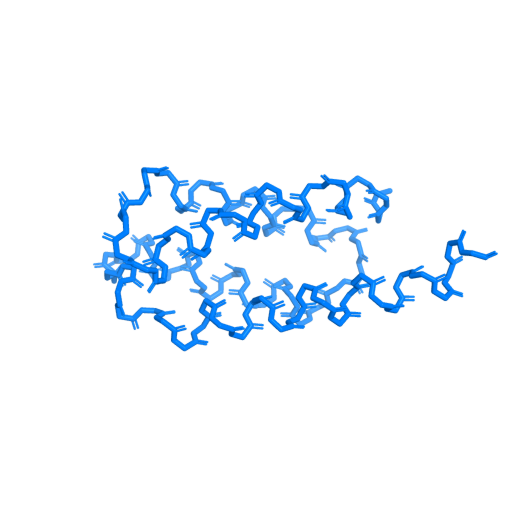5 81 VAL A O 1
ATOM 645 N N . ALA A 1 82 ? 4.433 -4.139 -10.194 1.00 95.50 82 ALA A N 1
ATOM 646 C CA . ALA A 1 82 ? 5.310 -5.282 -10.449 1.00 95.50 82 ALA A CA 1
ATOM 647 C C . ALA A 1 82 ? 5.214 -5.756 -11.909 1.00 95.50 82 ALA A C 1
ATOM 649 O O . ALA A 1 82 ? 6.230 -5.997 -12.569 1.00 95.50 82 ALA A O 1
ATOM 650 N N . ARG A 1 83 ? 3.990 -5.817 -12.447 1.00 95.94 83 ARG A N 1
ATOM 651 C CA . ARG A 1 83 ? 3.734 -6.178 -13.844 1.00 95.94 83 ARG A CA 1
ATOM 652 C C . ARG A 1 83 ? 4.335 -5.171 -14.817 1.00 95.94 83 ARG A C 1
ATOM 654 O O . ARG A 1 83 ? 5.007 -5.581 -15.760 1.00 95.94 83 ARG A O 1
ATOM 661 N N . GLU A 1 84 ? 4.121 -3.875 -14.616 1.00 95.31 84 GLU A N 1
ATOM 662 C CA . GLU A 1 84 ? 4.670 -2.850 -15.510 1.00 95.31 84 GLU A CA 1
ATOM 663 C C . GLU A 1 84 ? 6.198 -2.774 -15.421 1.00 95.31 84 GLU A C 1
ATOM 665 O O . GLU A 1 84 ? 6.869 -2.669 -16.447 1.00 95.31 84 GLU A O 1
ATOM 670 N N . ALA A 1 85 ? 6.773 -2.924 -14.225 1.00 93.69 85 ALA A N 1
ATOM 671 C CA . ALA A 1 85 ? 8.220 -2.934 -14.051 1.00 93.69 85 ALA A CA 1
ATOM 672 C C . ALA A 1 85 ? 8.891 -4.113 -14.772 1.00 93.69 85 ALA A C 1
ATOM 674 O O . ALA A 1 85 ? 9.979 -3.943 -15.324 1.00 93.69 85 ALA A O 1
ATOM 675 N N . SER A 1 86 ? 8.229 -5.275 -14.854 1.00 91.56 86 SER A N 1
ATOM 676 C CA . SER A 1 86 ? 8.739 -6.426 -15.615 1.00 91.56 86 SER A CA 1
ATOM 677 C C . SER A 1 86 ? 8.943 -6.128 -17.107 1.00 91.56 86 SER A C 1
ATOM 679 O O . SER A 1 86 ? 9.842 -6.692 -17.721 1.00 91.56 86 SER A O 1
ATOM 681 N N . LYS A 1 87 ? 8.173 -5.193 -17.683 1.00 92.81 87 LYS A N 1
ATOM 682 C CA . LYS A 1 87 ? 8.310 -4.770 -19.090 1.00 92.81 87 LYS A CA 1
ATOM 683 C C . LYS A 1 87 ? 9.485 -3.817 -19.325 1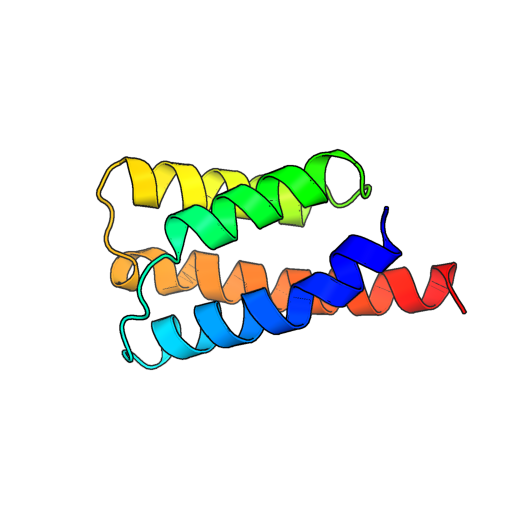.00 92.81 87 LYS A C 1
ATOM 685 O O . LYS A 1 87 ? 9.848 -3.580 -20.471 1.00 92.81 87 LYS A O 1
ATOM 690 N N . ILE A 1 88 ? 10.002 -3.208 -18.258 1.00 88.62 88 ILE A N 1
ATOM 691 C CA . ILE A 1 88 ? 11.086 -2.216 -18.300 1.00 88.62 88 ILE A CA 1
ATOM 692 C C . ILE A 1 88 ? 12.426 -2.865 -17.935 1.00 88.62 88 ILE A C 1
ATOM 694 O O . ILE A 1 88 ? 13.463 -2.465 -18.457 1.00 88.62 88 ILE A O 1
ATOM 698 N N . LEU A 1 89 ? 12.405 -3.814 -16.995 1.00 86.00 89 LEU A N 1
ATOM 699 C CA . LEU A 1 89 ? 13.596 -4.465 -16.443 1.00 86.00 89 LEU A CA 1
ATOM 700 C C . LEU A 1 89 ? 13.936 -5.807 -17.113 1.00 86.00 89 LEU A C 1
ATOM 702 O O . LEU A 1 89 ? 15.034 -6.315 -16.885 1.00 86.00 89 LEU A O 1
ATOM 706 N N . GLY A 1 90 ? 13.007 -6.377 -17.887 1.00 64.81 90 GLY A N 1
ATOM 707 C CA . GLY A 1 90 ? 13.233 -7.540 -18.754 1.00 64.81 90 GLY A CA 1
ATOM 708 C C . GLY A 1 90 ? 13.743 -7.141 -20.131 1.00 64.81 90 GLY A C 1
ATOM 709 O O . GLY A 1 90 ? 14.511 -7.944 -20.704 1.00 64.81 90 GLY A O 1
#

Solvent-accessible surface area (backbone atoms only — not comparable to full-atom values): 5105 Å² total; per-residue (Å²): 99,50,66,62,45,61,72,46,45,62,64,54,49,53,53,52,50,38,42,76,74,66,66,67,57,85,62,55,56,61,52,35,47,53,49,28,58,50,28,76,72,44,84,40,67,68,57,28,51,49,28,50,51,53,33,54,40,46,76,70,68,48,54,72,81,81,38,50,70,62,54,52,52,46,54,54,43,50,55,50,50,55,57,55,46,51,75,74,76,105

Mean predicted aligned error: 2.36 Å

Foldseek 3Di:
DQVVLLVLLVVLLVVLVCVLVPVQDPDNLVSLVVNLVVCVPNVLVVLNVLSVVLNVCVVVVNDSNNCNVSSVVNNVSSVVSNVVVVVVVD

pLDDT: mean 96.08, std 4.2, range [64.81, 98.69]

InterPro domains:
  IPR008207 Signal transduction histidine kinase, phosphotransfer (Hpt) domain [PF01627] (1-82)
  IPR008207 Signal transduction histidine kinase, phosphotransfer (Hpt) domain [PS50894] (1-90)
  IPR008207 Signal transduction histidine kinase, phosphotransfer (Hpt) domain [SM00073] (1-86)
  IPR008207 Signal transduction histidine kinase, phosphotransfer (Hpt) domain [cd00088] (1-61)
  IPR036641 HPT domain superfamily [G3DSA:1.20.120.160] (1-90)
  IPR036641 HPT domain superfamily [SSF47226] (1-87)